Protein AF-A0AAJ1BQ88-F1 (afdb_monomer)

Foldseek 3Di:
DDPDDPPPPCPPLNVLVVVLVVCVVVVVLVVSLVSLVVSLVQCVDPVRPDLLSNLVSLLVCLVSVSDPVVCSLVSLVVSLVSCCVVPNPDPSNVVSVD

Solvent-accessible surface area (backbone atoms only — not comparable to full-atom values): 5630 Å² total; per-residue (Å²): 137,81,90,71,79,79,75,75,80,71,46,72,67,59,50,53,50,51,52,43,53,48,28,57,75,70,65,39,56,70,65,32,53,56,50,44,54,56,49,41,55,40,21,68,34,91,89,52,58,30,71,67,59,32,38,51,42,51,37,52,33,43,75,72,59,69,48,63,80,91,46,34,68,58,48,29,49,52,27,24,57,49,32,40,75,75,43,67,89,38,73,68,30,61,61,36,74,112

Radius of gyration: 14.5 Å; Cα contacts (8 Å, |Δi|>4): 88; chains: 1; bounding box: 55×27×30 Å

Secondary structure (DSSP, 8-state):
-----------HHHHHHHHHHHHHHTT-HHHHHHHHHHHHHHHHSSSS--HHHHHHHHHHHHHTT-S-GGGHHHHHHHHHHHHHHHSTT-HHHHHHT-

pLDDT: mean 85.54, std 17.26, range [37.22, 98.25]

Mean predicted aligned error: 7.46 Å

Structure (mmCIF, N/CA/C/O backbone):
data_AF-A0AAJ1BQ88-F1
#
_entry.id   AF-A0AAJ1BQ88-F1
#
loop_
_atom_site.group_PDB
_atom_site.id
_atom_site.type_symbol
_atom_site.label_atom_id
_atom_site.label_alt_id
_atom_site.label_comp_id
_atom_site.label_asym_id
_atom_site.label_entity_id
_atom_site.label_seq_id
_atom_site.pdbx_PDB_ins_code
_atom_site.Cartn_x
_atom_site.Cartn_y
_atom_site.Cartn_z
_atom_site.occupancy
_atom_site.B_iso_or_equiv
_atom_site.auth_seq_id
_atom_site.auth_comp_id
_atom_site.auth_asym_id
_atom_site.auth_atom_id
_atom_site.pdbx_PDB_model_num
ATOM 1 N N . MET A 1 1 ? 39.643 -1.453 2.983 1.00 37.22 1 MET A N 1
ATOM 2 C CA . MET A 1 1 ? 38.720 -0.932 1.959 1.00 37.22 1 MET A CA 1
ATOM 3 C C . MET A 1 1 ? 37.362 -0.883 2.617 1.00 37.22 1 MET A C 1
ATOM 5 O O . MET A 1 1 ? 36.798 -1.926 2.908 1.00 37.22 1 MET A O 1
ATOM 9 N N . SER A 1 2 ? 36.969 0.306 3.047 1.00 38.50 2 SER A N 1
ATOM 10 C CA . SER A 1 2 ? 35.753 0.559 3.811 1.00 38.50 2 SER A CA 1
ATOM 11 C C . SER A 1 2 ? 34.629 0.826 2.815 1.00 38.50 2 SER A C 1
ATOM 13 O O . SER A 1 2 ? 34.643 1.869 2.164 1.00 38.50 2 SER A O 1
ATOM 15 N N . ASP A 1 3 ? 33.689 -0.110 2.689 1.00 44.91 3 ASP A N 1
ATOM 16 C CA . ASP A 1 3 ? 32.415 0.118 2.003 1.00 44.91 3 ASP A CA 1
ATOM 17 C C . ASP A 1 3 ? 31.612 1.144 2.811 1.00 44.91 3 ASP A C 1
ATOM 19 O O . ASP A 1 3 ? 30.929 0.834 3.789 1.00 44.91 3 ASP A O 1
ATOM 23 N N . GLY A 1 4 ? 31.792 2.412 2.445 1.00 40.19 4 GLY A N 1
ATOM 24 C CA . GLY A 1 4 ? 31.048 3.539 2.980 1.00 40.19 4 GLY A CA 1
ATOM 25 C C . GLY A 1 4 ? 29.650 3.570 2.376 1.00 40.19 4 GLY A C 1
ATOM 26 O O . GLY A 1 4 ? 29.500 3.622 1.158 1.00 40.19 4 GLY A O 1
ATOM 27 N N . LEU A 1 5 ? 28.648 3.535 3.255 1.00 50.78 5 LEU A N 1
ATOM 28 C CA . LEU A 1 5 ? 27.217 3.659 2.997 1.00 50.78 5 LEU A CA 1
ATOM 29 C C . LEU A 1 5 ? 26.897 4.529 1.768 1.00 50.78 5 LEU A C 1
ATOM 31 O O . LEU A 1 5 ? 27.017 5.754 1.815 1.00 50.78 5 LEU A O 1
ATOM 35 N N . SER A 1 6 ? 26.372 3.908 0.709 1.00 43.53 6 SER A N 1
ATOM 36 C CA . SER A 1 6 ? 25.508 4.618 -0.232 1.00 43.53 6 SER A CA 1
ATOM 37 C C . SER A 1 6 ? 24.258 5.013 0.550 1.00 43.53 6 SER A C 1
ATOM 39 O O . SER A 1 6 ? 23.397 4.181 0.838 1.00 43.53 6 SER A O 1
ATOM 41 N N . GLY A 1 7 ? 24.206 6.267 0.996 1.00 45.22 7 GLY A N 1
ATOM 42 C CA . GLY A 1 7 ? 22.992 6.846 1.545 1.00 45.22 7 GLY A CA 1
ATOM 43 C C . GLY A 1 7 ? 21.904 6.713 0.491 1.00 45.22 7 GLY A C 1
ATOM 44 O O . GLY A 1 7 ? 21.943 7.407 -0.518 1.00 45.22 7 GLY A O 1
ATOM 45 N N . THR A 1 8 ? 20.965 5.789 0.693 1.00 56.47 8 THR A N 1
ATOM 46 C CA . THR A 1 8 ? 19.783 5.651 -0.158 1.00 56.47 8 THR A CA 1
ATOM 47 C C . THR A 1 8 ? 19.097 7.005 -0.230 1.00 56.47 8 THR A C 1
ATOM 49 O O . THR A 1 8 ? 18.515 7.442 0.770 1.00 56.47 8 THR A O 1
ATOM 52 N N . GLU A 1 9 ? 19.175 7.672 -1.382 1.00 57.72 9 GLU A N 1
ATOM 53 C CA . GLU A 1 9 ? 18.408 8.884 -1.633 1.00 57.72 9 GLU A CA 1
ATOM 54 C C . GLU A 1 9 ? 16.939 8.564 -1.350 1.00 57.72 9 GLU A C 1
ATOM 56 O O . GLU A 1 9 ? 16.303 7.739 -2.009 1.00 57.72 9 GLU A O 1
ATOM 61 N N . THR A 1 10 ? 16.412 9.137 -0.268 1.00 76.50 10 THR A N 1
ATOM 62 C CA . THR A 1 10 ? 15.018 8.922 0.100 1.00 76.50 10 THR A CA 1
ATOM 63 C C . THR A 1 10 ? 14.197 9.819 -0.810 1.00 76.50 10 THR A C 1
ATOM 65 O O . THR A 1 10 ? 14.107 11.022 -0.571 1.00 76.50 10 THR A O 1
ATOM 68 N N . THR A 1 11 ? 13.600 9.236 -1.850 1.00 90.56 11 THR A N 1
ATOM 69 C CA . THR A 1 11 ? 12.670 9.970 -2.716 1.00 90.56 11 THR A CA 1
ATOM 70 C C . THR A 1 11 ? 11.516 10.549 -1.886 1.00 90.56 11 THR A C 1
ATOM 72 O O . THR A 1 11 ? 11.162 9.969 -0.848 1.00 90.56 11 THR A O 1
ATOM 75 N N . PRO A 1 12 ? 10.889 11.661 -2.315 1.00 95.06 12 PRO A N 1
ATOM 76 C CA . PRO A 1 12 ? 9.729 12.219 -1.621 1.00 95.06 12 PRO A CA 1
ATOM 77 C C . PRO A 1 12 ? 8.642 11.165 -1.371 1.00 95.06 12 PRO A C 1
ATOM 79 O O . PRO A 1 12 ? 8.154 11.046 -0.248 1.00 95.06 12 PRO A O 1
ATOM 82 N N . LEU A 1 13 ? 8.357 10.312 -2.364 1.00 95.31 13 LEU A N 1
ATOM 83 C CA . LEU A 1 13 ? 7.458 9.169 -2.209 1.00 95.31 13 LEU A CA 1
ATOM 84 C C . LEU A 1 13 ? 7.885 8.227 -1.072 1.00 95.31 13 LEU A C 1
ATOM 86 O O . LEU A 1 13 ? 7.064 7.879 -0.229 1.00 95.31 13 LEU A O 1
ATOM 90 N N . LYS A 1 14 ? 9.161 7.818 -1.001 1.00 94.06 14 LYS A N 1
ATOM 91 C CA . LYS A 1 14 ? 9.647 6.913 0.060 1.00 94.06 14 LYS A CA 1
ATOM 92 C C . LYS A 1 14 ? 9.601 7.556 1.443 1.00 94.06 14 LYS A C 1
ATOM 94 O O . LYS A 1 14 ? 9.350 6.849 2.418 1.00 94.06 14 LYS A O 1
ATOM 99 N N . ARG A 1 15 ? 9.830 8.867 1.545 1.00 96.00 15 ARG A N 1
ATOM 100 C CA . ARG A 1 15 ? 9.689 9.607 2.805 1.00 96.00 15 ARG A CA 1
ATOM 101 C C . ARG A 1 15 ? 8.240 9.578 3.280 1.00 96.00 15 ARG A C 1
ATOM 103 O O . ARG A 1 15 ? 7.982 9.178 4.410 1.00 96.00 15 ARG A O 1
ATOM 110 N N . ASP A 1 16 ? 7.311 9.927 2.403 1.00 97.38 16 ASP A N 1
ATOM 111 C CA . ASP A 1 16 ? 5.895 10.013 2.755 1.00 97.38 16 ASP A CA 1
ATOM 112 C C . ASP A 1 16 ? 5.283 8.610 2.977 1.00 97.38 16 ASP A C 1
ATOM 114 O O . ASP A 1 16 ? 4.404 8.438 3.818 1.00 97.38 16 ASP A O 1
ATOM 118 N N . MET A 1 17 ? 5.826 7.566 2.334 1.00 96.19 17 MET A N 1
ATOM 119 C CA . MET A 1 17 ? 5.528 6.162 2.660 1.00 96.19 17 MET A CA 1
ATOM 120 C C . MET A 1 17 ? 5.913 5.785 4.096 1.00 96.19 17 MET A C 1
ATOM 122 O O . MET A 1 17 ? 5.212 4.990 4.717 1.00 96.19 17 MET A O 1
ATOM 126 N N . ARG A 1 18 ? 7.012 6.324 4.648 1.00 96.31 18 ARG A N 1
ATOM 127 C CA . ARG A 1 18 ? 7.356 6.108 6.068 1.00 96.31 18 ARG A CA 1
ATOM 128 C C . ARG A 1 18 ? 6.365 6.820 6.983 1.00 96.31 18 ARG A C 1
ATOM 130 O O . ARG A 1 18 ? 5.994 6.260 8.006 1.00 96.31 18 ARG A O 1
ATOM 137 N N . THR A 1 19 ? 5.896 8.008 6.598 1.00 97.31 19 THR A N 1
ATOM 138 C CA . THR A 1 19 ? 4.825 8.708 7.322 1.00 97.31 19 THR A CA 1
ATOM 139 C C . THR A 1 19 ? 3.542 7.883 7.344 1.00 97.31 19 THR A C 1
ATOM 141 O O . THR A 1 19 ? 2.972 7.705 8.415 1.00 97.31 19 THR A O 1
ATOM 144 N N . LEU A 1 20 ? 3.133 7.307 6.206 1.00 97.19 20 LEU A N 1
ATOM 145 C CA . LEU A 1 20 ? 1.988 6.394 6.150 1.00 97.19 20 LEU A CA 1
ATOM 146 C C . LEU A 1 20 ? 2.167 5.213 7.115 1.00 97.19 20 LEU A C 1
ATOM 148 O O . LEU A 1 20 ? 1.275 4.918 7.899 1.00 97.19 20 LEU A O 1
ATOM 152 N N . GLN A 1 21 ? 3.338 4.574 7.111 1.00 95.12 21 GLN A N 1
ATOM 153 C CA . GLN A 1 21 ? 3.630 3.448 8.006 1.00 95.12 21 GLN A CA 1
ATOM 154 C C . GLN A 1 21 ? 3.561 3.838 9.481 1.00 95.12 21 GLN A C 1
ATOM 156 O O . GLN A 1 21 ? 3.021 3.081 10.281 1.00 95.12 21 GLN A O 1
ATOM 161 N N . GLN A 1 22 ? 4.069 5.019 9.835 1.00 97.44 22 GLN A N 1
ATOM 162 C CA . GLN A 1 22 ? 3.980 5.523 11.200 1.00 97.44 22 GLN A CA 1
ATOM 163 C C . GLN A 1 22 ? 2.522 5.770 11.610 1.00 97.44 22 GLN A C 1
ATOM 165 O O . GLN A 1 22 ? 2.118 5.328 12.678 1.00 97.44 22 GLN A O 1
ATOM 170 N N . MET A 1 23 ? 1.703 6.365 10.734 1.00 97.31 23 MET A N 1
ATOM 171 C CA . MET A 1 23 ? 0.267 6.548 10.990 1.00 97.31 23 MET A CA 1
ATOM 172 C C . MET A 1 23 ? -0.448 5.216 11.249 1.00 97.31 23 MET A C 1
ATOM 174 O O . MET A 1 23 ? -1.287 5.139 12.144 1.00 97.31 23 MET A O 1
ATOM 178 N N . LEU A 1 24 ? -0.105 4.160 10.500 1.00 94.44 24 LEU A N 1
ATOM 179 C CA . LEU A 1 24 ? -0.655 2.818 10.718 1.00 94.44 24 LEU A CA 1
ATOM 180 C C . LEU A 1 24 ? -0.266 2.255 12.090 1.00 94.44 24 LEU A C 1
ATOM 182 O O . LEU A 1 24 ? -1.118 1.701 12.781 1.00 94.44 24 LEU A O 1
ATOM 186 N N . LEU A 1 25 ? 0.999 2.414 12.494 1.00 95.00 25 LEU A N 1
ATOM 187 C CA . LEU A 1 25 ? 1.481 1.987 13.814 1.00 95.00 25 LEU A CA 1
ATOM 188 C C . LEU A 1 25 ? 0.799 2.756 14.952 1.00 95.00 25 LEU A C 1
ATOM 190 O O . LEU A 1 25 ? 0.486 2.170 15.985 1.00 95.00 25 LEU A O 1
ATOM 194 N N . ASP A 1 26 ? 0.511 4.036 14.731 1.00 96.62 26 ASP A N 1
ATOM 195 C CA . ASP A 1 26 ? -0.150 4.914 15.698 1.00 96.62 26 ASP A CA 1
ATOM 196 C C . ASP A 1 26 ? -1.689 4.759 15.693 1.00 96.62 26 ASP A C 1
ATOM 198 O O . ASP A 1 26 ? -2.393 5.479 16.402 1.00 96.62 26 ASP A O 1
ATOM 202 N N . GLY A 1 27 ? -2.240 3.844 14.883 1.00 94.19 27 GLY A N 1
ATOM 203 C CA . GLY A 1 27 ? -3.684 3.598 14.767 1.00 94.19 27 GLY A CA 1
ATOM 204 C C . GLY A 1 27 ? -4.468 4.715 14.064 1.00 94.19 27 GLY A C 1
ATOM 205 O O . GLY A 1 27 ? -5.703 4.729 14.090 1.00 94.19 27 GLY A O 1
ATOM 206 N N . GLN A 1 28 ? -3.780 5.651 13.409 1.00 96.31 28 GLN A N 1
ATOM 207 C CA . GLN A 1 28 ? -4.355 6.819 12.740 1.00 96.31 28 GLN A CA 1
ATOM 208 C C . GLN A 1 28 ? -4.952 6.448 11.371 1.00 96.31 28 GLN A C 1
ATOM 210 O O . GLN A 1 28 ? -4.478 6.866 10.316 1.00 96.31 28 GLN A O 1
ATOM 215 N N . THR A 1 29 ? -6.022 5.652 11.387 1.00 92.75 29 THR A N 1
ATOM 216 C CA . THR A 1 29 ? -6.576 5.017 10.177 1.00 92.75 29 THR A CA 1
ATOM 217 C C . THR A 1 29 ? -7.161 6.029 9.184 1.00 92.75 29 THR A C 1
ATOM 219 O O . THR A 1 29 ? -6.814 5.990 8.008 1.00 92.75 29 THR A O 1
ATOM 222 N N . SER A 1 30 ? -7.994 6.981 9.622 1.00 95.06 30 SER A N 1
ATOM 223 C CA . SER A 1 30 ? -8.597 7.977 8.715 1.00 95.06 30 SER A CA 1
ATOM 224 C C . SER A 1 30 ? -7.565 8.807 7.927 1.00 95.06 30 SER A C 1
ATOM 226 O O . SER A 1 30 ? -7.639 8.809 6.697 1.00 95.06 30 SER A O 1
ATOM 228 N N . PRO A 1 31 ? -6.562 9.456 8.558 1.00 96.50 31 PRO A N 1
ATOM 229 C CA . PRO A 1 31 ? -5.545 10.192 7.803 1.00 96.50 31 PRO A CA 1
ATOM 230 C C . PRO A 1 31 ? -4.633 9.271 6.974 1.00 96.50 31 PRO A C 1
ATOM 232 O O . PRO A 1 31 ? -4.177 9.673 5.903 1.00 96.50 31 PRO A O 1
ATOM 235 N N . ALA A 1 32 ? -4.405 8.020 7.396 1.00 97.38 32 ALA A N 1
ATOM 236 C CA . ALA A 1 32 ? -3.675 7.039 6.590 1.00 97.38 32 ALA A CA 1
ATOM 237 C C . ALA A 1 32 ? -4.423 6.685 5.288 1.00 97.38 32 ALA A C 1
ATOM 239 O O . ALA A 1 32 ? -3.810 6.565 4.221 1.00 97.38 32 ALA A O 1
ATOM 240 N N . ILE A 1 33 ? -5.755 6.574 5.334 1.00 97.06 33 ILE A N 1
ATOM 241 C CA . ILE A 1 33 ? -6.593 6.347 4.147 1.00 97.06 33 ILE A CA 1
ATOM 242 C C . ILE A 1 33 ? -6.478 7.513 3.157 1.00 97.06 33 ILE A C 1
ATOM 244 O O . ILE A 1 33 ? -6.322 7.276 1.955 1.00 97.06 33 ILE A O 1
ATOM 248 N N . GLU A 1 34 ? -6.501 8.753 3.644 1.00 97.12 34 GLU A N 1
ATOM 249 C CA . GLU A 1 34 ? -6.344 9.946 2.805 1.00 97.12 34 GLU A CA 1
ATOM 250 C C . GLU A 1 34 ? -4.947 10.013 2.172 1.00 97.12 34 GLU A C 1
ATOM 252 O O . GLU A 1 34 ? -4.814 10.101 0.945 1.00 97.12 34 GLU A O 1
ATOM 257 N N . LEU A 1 35 ? -3.894 9.891 2.988 1.00 98.12 35 LEU A N 1
ATOM 258 C CA . LEU A 1 35 ? -2.508 9.946 2.524 1.00 98.12 35 LEU A CA 1
ATOM 259 C C . LEU A 1 35 ? -2.209 8.838 1.506 1.00 98.12 35 LEU A C 1
ATOM 261 O O . LEU A 1 35 ? -1.627 9.102 0.451 1.00 98.12 35 LEU A O 1
ATOM 265 N N . SER A 1 36 ? -2.651 7.608 1.777 1.00 97.94 36 SER A N 1
ATOM 266 C CA . SER A 1 36 ? -2.437 6.470 0.875 1.00 97.94 36 SER A CA 1
ATOM 267 C 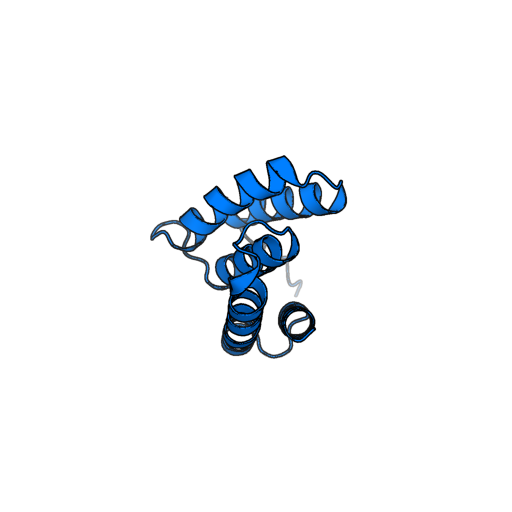C . SER A 1 36 ? -3.070 6.678 -0.507 1.00 97.94 36 SER A C 1
ATOM 269 O O . SER A 1 36 ? -2.525 6.197 -1.499 1.00 97.94 36 SER A O 1
ATOM 271 N N . GLY A 1 37 ? -4.177 7.423 -0.613 1.00 97.94 37 GLY A N 1
ATOM 272 C CA . GLY A 1 37 ? -4.790 7.765 -1.901 1.00 97.94 37 GLY A CA 1
ATOM 273 C C . GLY A 1 37 ? -3.888 8.658 -2.757 1.00 97.94 37 GLY A C 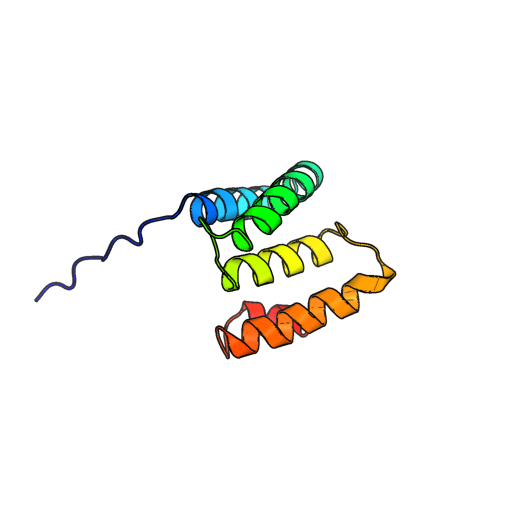1
ATOM 274 O O . GLY A 1 37 ? -3.659 8.375 -3.935 1.00 97.94 37 GLY A O 1
ATOM 275 N N . SER A 1 38 ? -3.305 9.693 -2.145 1.00 97.75 38 SER A N 1
ATOM 276 C CA . SER A 1 38 ? -2.330 10.576 -2.801 1.00 97.75 38 SER A CA 1
ATOM 277 C C . SER A 1 38 ? -1.062 9.820 -3.212 1.00 97.75 38 SER A C 1
ATOM 279 O O . SER A 1 38 ? -0.604 9.927 -4.354 1.00 97.75 38 SER A O 1
ATOM 281 N N . LEU A 1 39 ? -0.528 8.983 -2.317 1.00 98.19 39 LEU A N 1
ATOM 282 C CA . LEU A 1 39 ? 0.661 8.177 -2.600 1.00 98.19 39 LEU A CA 1
ATOM 283 C C . LEU A 1 39 ? 0.416 7.169 -3.726 1.00 98.19 39 LEU A C 1
ATOM 285 O O . LEU A 1 39 ? 1.301 6.967 -4.558 1.00 98.19 39 LEU A O 1
ATOM 289 N N . LEU A 1 40 ? -0.782 6.581 -3.810 1.00 98.25 40 LEU A N 1
ATOM 290 C CA . LEU A 1 40 ? -1.135 5.673 -4.899 1.00 98.25 40 LEU A CA 1
ATOM 291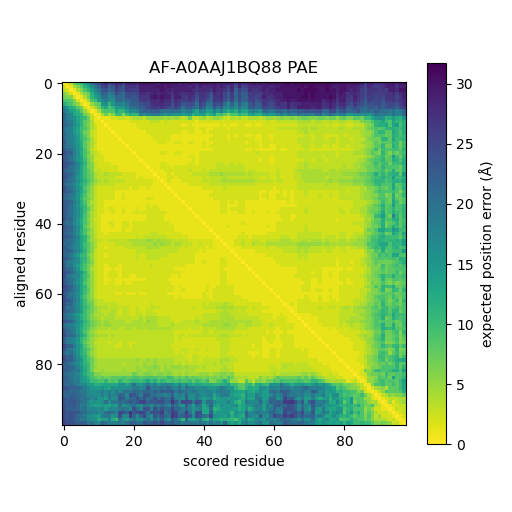 C C . LEU A 1 40 ? -1.074 6.388 -6.253 1.00 98.25 40 LEU A C 1
ATOM 293 O O . LEU A 1 40 ? -0.459 5.878 -7.190 1.00 98.25 40 LEU A O 1
ATOM 297 N N . MET A 1 41 ? -1.653 7.587 -6.346 1.00 97.94 41 MET A N 1
ATOM 298 C CA . MET A 1 41 ? -1.602 8.398 -7.565 1.00 97.94 41 MET A CA 1
ATOM 299 C C . MET A 1 41 ? -0.164 8.760 -7.950 1.00 97.94 41 MET A C 1
ATOM 301 O O . MET A 1 41 ? 0.214 8.620 -9.114 1.00 97.94 41 MET A O 1
ATOM 305 N N . ARG A 1 42 ? 0.661 9.156 -6.975 1.00 97.81 42 ARG A N 1
ATOM 306 C CA . ARG A 1 42 ? 2.076 9.498 -7.191 1.00 97.81 42 ARG A CA 1
ATOM 307 C C . ARG A 1 42 ? 2.905 8.296 -7.635 1.00 97.81 42 ARG A C 1
ATOM 309 O O . ARG A 1 42 ? 3.620 8.398 -8.621 1.00 97.81 42 ARG A O 1
ATOM 316 N N . SER A 1 43 ? 2.720 7.131 -7.011 1.00 97.31 43 SER A N 1
ATOM 317 C CA . SER A 1 43 ? 3.432 5.894 -7.377 1.00 97.31 43 SER A CA 1
ATOM 318 C C . SER A 1 43 ? 3.173 5.424 -8.818 1.00 97.31 43 SER A C 1
ATOM 320 O O . SER A 1 43 ? 3.957 4.650 -9.367 1.00 97.31 43 SER A O 1
ATOM 322 N N . ARG A 1 44 ? 2.091 5.906 -9.447 1.00 96.56 44 ARG A N 1
ATOM 323 C CA . ARG A 1 44 ? 1.704 5.621 -10.840 1.00 96.56 44 ARG A CA 1
ATOM 324 C C . ARG A 1 44 ? 2.087 6.732 -11.821 1.00 96.56 44 ARG A C 1
ATOM 326 O O . ARG A 1 44 ? 2.060 6.500 -13.039 1.00 96.56 44 ARG A O 1
ATOM 333 N N . SER A 1 45 ? 2.419 7.919 -11.308 1.00 97.06 45 SER A N 1
ATOM 334 C CA . SER A 1 45 ? 2.775 9.093 -12.107 1.00 97.06 45 SER A CA 1
ATOM 335 C C . SER A 1 45 ? 4.076 8.855 -12.877 1.00 97.06 45 SER A C 1
ATOM 337 O O . SER A 1 45 ? 4.753 7.849 -12.680 1.00 97.06 45 SER A O 1
ATOM 339 N N . LYS A 1 46 ? 4.419 9.744 -13.812 1.00 93.75 46 LYS A N 1
ATOM 340 C CA . LYS A 1 46 ? 5.695 9.646 -14.540 1.00 93.75 46 LYS A CA 1
ATOM 341 C C . LYS A 1 46 ? 6.882 10.083 -13.679 1.00 93.75 46 LYS A C 1
ATOM 343 O O . LYS A 1 46 ? 7.979 9.580 -13.891 1.00 93.75 46 LYS A O 1
ATOM 348 N N . ASP A 1 47 ? 6.638 10.971 -12.720 1.00 93.06 47 ASP A N 1
ATOM 349 C CA . ASP A 1 47 ? 7.677 11.645 -11.938 1.00 93.06 47 ASP A CA 1
ATOM 350 C C . ASP A 1 47 ? 8.108 10.828 -10.716 1.00 93.06 47 ASP A C 1
ATOM 352 O O . ASP A 1 47 ? 9.265 10.867 -10.312 1.00 93.06 47 ASP A O 1
ATOM 356 N N . GLU A 1 48 ? 7.185 10.054 -10.140 1.00 95.75 48 GLU A N 1
ATOM 357 C CA . GLU A 1 48 ? 7.418 9.27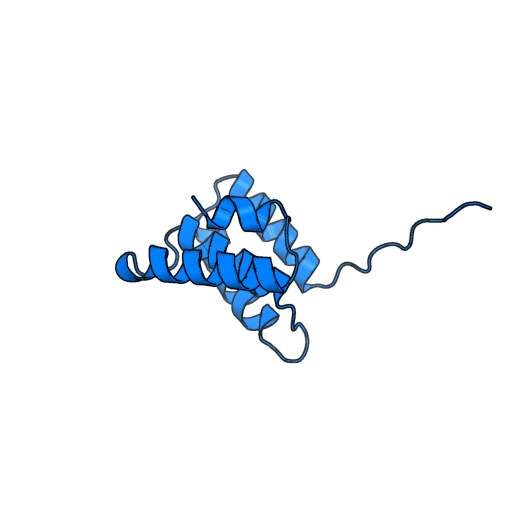2 -8.920 1.00 95.75 48 GLU A CA 1
ATOM 358 C C . GLU A 1 48 ? 7.048 7.795 -9.099 1.00 95.75 48 GLU A C 1
ATOM 360 O O . GLU A 1 48 ? 6.715 7.109 -8.131 1.00 95.75 48 GLU A O 1
ATOM 365 N N . ARG A 1 49 ? 7.097 7.289 -10.341 1.00 94.19 49 ARG A N 1
ATOM 366 C CA . ARG A 1 49 ? 6.744 5.900 -10.649 1.00 94.19 49 ARG A CA 1
ATOM 367 C C . ARG A 1 49 ? 7.537 4.928 -9.779 1.00 94.19 49 ARG A C 1
ATOM 369 O O . ARG A 1 49 ? 8.748 4.807 -9.939 1.00 94.19 49 ARG A O 1
ATOM 376 N N . ASP A 1 50 ? 6.844 4.163 -8.943 1.00 94.31 50 ASP A N 1
ATOM 377 C CA . ASP A 1 50 ? 7.462 3.111 -8.140 1.00 94.31 50 ASP A CA 1
ATOM 378 C C . ASP A 1 50 ? 6.510 1.918 -7.958 1.00 94.31 50 ASP A C 1
ATOM 380 O O . ASP A 1 50 ? 5.680 1.916 -7.042 1.00 94.31 50 ASP A O 1
ATOM 384 N N . PRO A 1 51 ? 6.634 0.876 -8.802 1.00 91.50 51 PRO A N 1
ATOM 385 C CA . PRO A 1 51 ? 5.758 -0.295 -8.767 1.00 91.50 51 PRO A CA 1
ATOM 386 C C . PRO A 1 51 ? 5.749 -1.036 -7.425 1.00 91.50 51 PRO A C 1
ATOM 388 O O . PRO A 1 51 ? 4.744 -1.653 -7.072 1.00 91.50 51 PRO A O 1
ATOM 391 N N . PHE A 1 52 ? 6.854 -0.990 -6.671 1.00 91.38 52 PHE A N 1
ATOM 392 C CA . PHE A 1 52 ? 6.919 -1.625 -5.357 1.00 91.38 52 PHE A CA 1
ATOM 393 C C . PHE A 1 52 ? 6.100 -0.848 -4.322 1.00 91.38 52 PHE A C 1
ATOM 395 O O . PHE A 1 52 ? 5.322 -1.449 -3.579 1.00 91.38 52 PHE A O 1
ATOM 402 N N . SER A 1 53 ? 6.234 0.485 -4.284 1.00 94.25 53 SER A N 1
ATOM 403 C CA . SER A 1 53 ? 5.37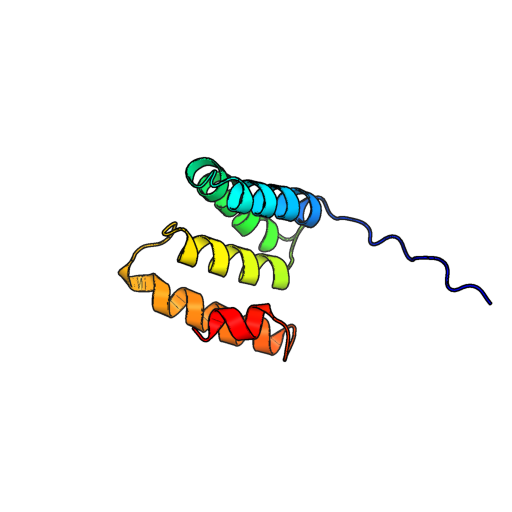4 1.307 -3.423 1.00 94.25 53 SER A CA 1
ATOM 404 C C . SER A 1 53 ? 3.913 1.208 -3.846 1.00 94.25 53 SER A C 1
ATOM 406 O O . SER A 1 53 ? 3.070 1.090 -2.969 1.00 94.25 53 SER A O 1
ATOM 408 N N . GLU A 1 54 ? 3.604 1.160 -5.146 1.00 96.12 54 GLU A N 1
ATOM 409 C CA . GLU A 1 54 ? 2.230 0.944 -5.623 1.00 96.12 54 GLU A CA 1
ATOM 410 C C . GLU A 1 54 ? 1.618 -0.327 -5.018 1.00 96.12 54 GLU A C 1
ATOM 412 O O . GLU A 1 54 ? 0.533 -0.277 -4.437 1.00 96.12 54 GLU A O 1
ATOM 417 N N . ALA A 1 55 ? 2.315 -1.463 -5.131 1.00 94.88 55 ALA A N 1
ATOM 418 C CA . ALA A 1 55 ? 1.818 -2.731 -4.606 1.00 94.88 55 ALA A CA 1
ATOM 419 C C . ALA A 1 55 ? 1.631 -2.692 -3.088 1.00 94.88 55 ALA A C 1
ATOM 421 O O . ALA A 1 55 ? 0.598 -3.125 -2.579 1.00 94.88 55 ALA A O 1
ATOM 422 N N . ARG A 1 56 ? 2.584 -2.097 -2.367 1.00 94.06 56 ARG A N 1
ATOM 423 C CA . ARG A 1 56 ? 2.474 -1.920 -0.919 1.00 94.06 56 ARG A CA 1
ATOM 424 C C . ARG A 1 56 ? 1.281 -1.043 -0.525 1.00 94.06 56 ARG A C 1
ATOM 426 O O . ARG A 1 56 ? 0.526 -1.430 0.359 1.00 94.06 56 ARG A O 1
ATOM 433 N N . ILE A 1 57 ? 1.084 0.094 -1.192 1.00 97.06 57 ILE A N 1
ATOM 434 C CA . ILE A 1 57 ? -0.014 1.028 -0.902 1.00 97.06 57 ILE A CA 1
ATOM 435 C C . ILE A 1 57 ? -1.367 0.361 -1.151 1.00 97.06 57 ILE A C 1
ATOM 437 O O . ILE A 1 57 ? -2.278 0.502 -0.340 1.00 97.06 57 ILE A O 1
ATOM 441 N N . ARG A 1 58 ? -1.519 -0.377 -2.258 1.00 96.94 58 ARG A N 1
ATOM 442 C CA . ARG A 1 58 ? -2.765 -1.104 -2.555 1.00 96.94 58 ARG A CA 1
ATOM 443 C C . ARG A 1 58 ? -3.074 -2.157 -1.496 1.00 96.94 58 ARG A C 1
ATOM 445 O O . ARG A 1 58 ? -4.213 -2.233 -1.045 1.00 96.94 58 ARG A O 1
ATOM 452 N N . MET A 1 59 ? -2.057 -2.894 -1.048 1.00 94.69 59 MET A N 1
ATOM 453 C CA . MET A 1 59 ? -2.197 -3.867 0.033 1.00 94.69 59 MET A CA 1
ATOM 454 C C . MET A 1 59 ? -2.625 -3.193 1.344 1.00 94.69 59 MET A C 1
ATOM 456 O O . MET A 1 59 ? -3.624 -3.590 1.934 1.00 94.69 59 MET A O 1
ATOM 460 N N . GLU A 1 60 ? -1.932 -2.133 1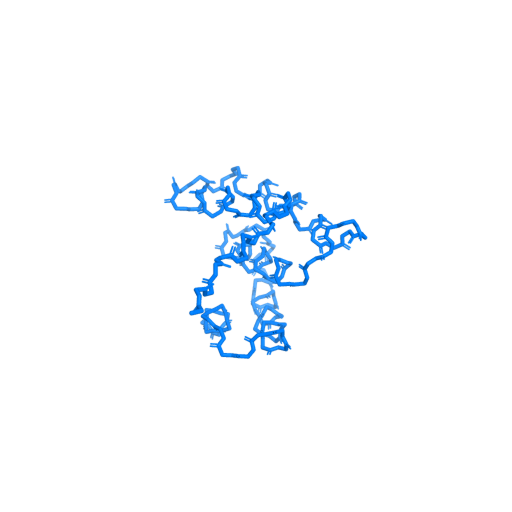.770 1.00 95.12 60 GLU A N 1
ATOM 461 C CA . GLU A 1 60 ? -2.267 -1.380 2.989 1.00 95.12 60 GLU A CA 1
ATOM 462 C C . GLU A 1 60 ? -3.694 -0.810 2.923 1.00 95.12 60 GLU A C 1
ATOM 464 O O . GLU A 1 60 ? -4.450 -0.907 3.886 1.00 95.12 60 GLU A O 1
ATOM 469 N N . ARG A 1 61 ? -4.111 -0.288 1.764 1.00 97.00 61 ARG A N 1
ATOM 470 C CA . ARG A 1 61 ? -5.480 0.199 1.537 1.00 97.00 61 ARG A CA 1
ATOM 471 C C . ARG A 1 61 ? -6.533 -0.900 1.636 1.00 97.00 61 ARG A C 1
ATOM 473 O O . ARG A 1 61 ? -7.582 -0.657 2.226 1.00 97.00 61 ARG A O 1
ATOM 480 N N . ALA A 1 62 ? -6.270 -2.085 1.088 1.00 95.88 62 ALA A N 1
ATOM 481 C CA . ALA A 1 62 ? -7.176 -3.222 1.215 1.00 95.88 62 ALA A CA 1
ATOM 482 C C . ALA A 1 62 ? -7.330 -3.652 2.683 1.00 95.88 62 ALA A C 1
ATOM 484 O O . ALA A 1 62 ? -8.450 -3.839 3.152 1.00 95.88 62 ALA A O 1
ATOM 485 N N . LEU A 1 63 ? -6.220 -3.712 3.427 1.00 93.00 63 LEU A N 1
ATOM 486 C CA . LEU A 1 63 ? -6.205 -4.081 4.847 1.00 93.00 63 LEU A CA 1
ATOM 487 C C . LEU A 1 63 ? -6.880 -3.037 5.752 1.00 93.00 63 LEU A C 1
ATOM 489 O O . LEU A 1 63 ? -7.518 -3.402 6.733 1.00 93.00 63 LEU A O 1
ATOM 493 N N . MET A 1 64 ? -6.780 -1.748 5.416 1.00 94.50 64 MET A N 1
ATOM 494 C CA . MET A 1 64 ? -7.465 -0.664 6.135 1.00 94.50 64 MET A CA 1
ATOM 495 C C . MET A 1 64 ? -8.973 -0.573 5.845 1.00 94.50 64 MET A C 1
ATOM 497 O O . MET A 1 64 ? -9.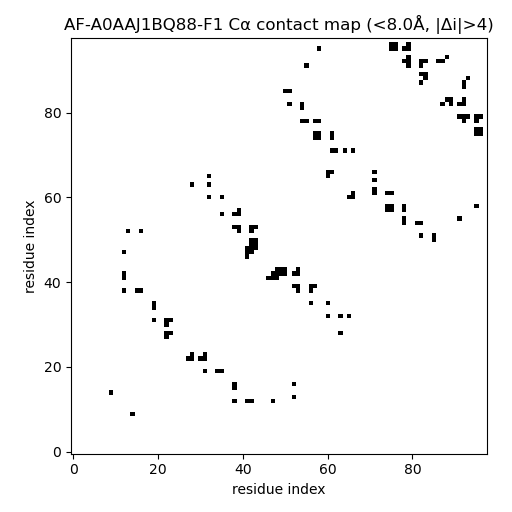657 0.229 6.477 1.00 94.50 64 MET A O 1
ATOM 501 N N . GLY A 1 65 ? -9.501 -1.317 4.865 1.00 93.50 65 GLY A N 1
ATOM 502 C CA . GLY A 1 65 ? -10.883 -1.143 4.399 1.00 93.50 65 GLY A CA 1
ATOM 503 C C . GLY A 1 65 ? -11.095 0.122 3.553 1.00 93.50 65 GLY A C 1
ATOM 504 O O . GLY A 1 65 ? -12.205 0.633 3.463 1.00 93.50 65 GLY A O 1
ATOM 505 N N . ALA A 1 66 ? -10.039 0.636 2.914 1.00 95.50 66 ALA A N 1
ATOM 506 C CA . ALA A 1 66 ? -10.073 1.815 2.038 1.00 95.50 66 ALA A CA 1
ATOM 507 C C . ALA A 1 66 ? -10.506 1.501 0.591 1.00 95.50 66 ALA A C 1
ATOM 509 O O . ALA A 1 66 ? -10.257 2.286 -0.334 1.00 95.50 66 ALA A O 1
ATOM 510 N N . VAL A 1 67 ? -11.070 0.316 0.384 1.00 95.81 67 VAL A N 1
ATOM 511 C CA . VAL A 1 67 ? -11.566 -0.218 -0.886 1.00 95.81 67 VAL A CA 1
ATOM 512 C C . VAL 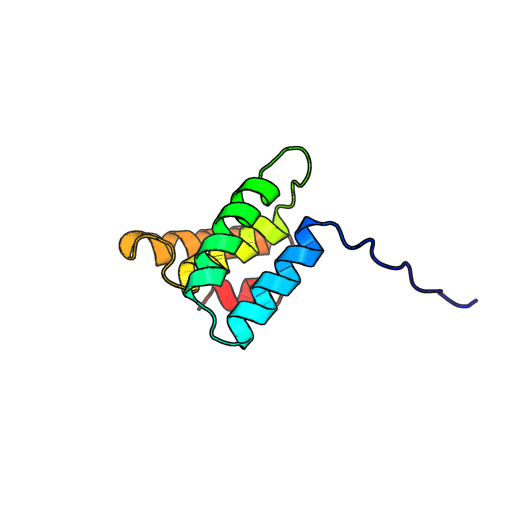A 1 67 ? -12.905 -0.900 -0.625 1.00 95.81 67 VAL A C 1
ATOM 514 O O . VAL A 1 67 ? -13.199 -1.270 0.511 1.00 95.81 67 VAL A O 1
ATOM 517 N N . GLU A 1 68 ? -13.704 -1.095 -1.672 1.00 96.12 68 GLU A N 1
ATOM 518 C CA . GLU A 1 68 ? -14.978 -1.805 -1.545 1.00 96.12 68 GLU A CA 1
ATOM 519 C C . GLU A 1 68 ? -14.765 -3.223 -0.978 1.00 96.12 68 GLU A C 1
ATOM 521 O O . GLU A 1 68 ? -13.901 -3.955 -1.478 1.00 96.12 68 GLU A O 1
ATOM 526 N N . PRO A 1 69 ? -15.552 -3.668 0.021 1.00 94.44 69 PRO A N 1
ATOM 527 C CA . PRO A 1 69 ? -15.374 -4.986 0.636 1.00 94.44 69 PRO A CA 1
ATOM 528 C C . PRO A 1 69 ? -15.380 -6.147 -0.369 1.00 94.44 69 PRO A C 1
ATOM 530 O O . PRO A 1 69 ? -14.661 -7.129 -0.197 1.00 94.44 69 PRO A O 1
ATOM 533 N N . SER A 1 70 ? -16.151 -6.020 -1.454 1.00 96.50 70 SER A N 1
ATOM 534 C CA . SER A 1 70 ? -16.259 -7.029 -2.513 1.00 96.50 70 SER A CA 1
ATOM 535 C C . SER A 1 70 ? -14.978 -7.223 -3.331 1.00 96.50 70 SER A C 1
ATOM 537 O O . SER A 1 70 ? -14.817 -8.277 -3.945 1.00 96.50 70 SER A O 1
ATOM 539 N N . ILE A 1 71 ? -14.063 -6.244 -3.343 1.00 95.06 71 ILE A N 1
ATOM 540 C CA . ILE A 1 71 ? -12.827 -6.299 -4.140 1.00 95.06 71 ILE A CA 1
ATOM 541 C C . ILE A 1 71 ? -11.570 -6.541 -3.303 1.00 95.06 71 ILE A C 1
ATOM 543 O O . ILE A 1 71 ? -10.502 -6.730 -3.881 1.00 95.06 71 ILE A O 1
ATOM 547 N N . VAL A 1 72 ? -11.674 -6.591 -1.969 1.00 95.12 72 VAL A N 1
ATOM 548 C CA . VAL A 1 72 ? -10.521 -6.792 -1.067 1.00 95.12 72 VAL A CA 1
ATOM 549 C C . VAL A 1 72 ? -9.707 -8.023 -1.472 1.00 95.12 72 VAL A C 1
ATOM 551 O O . VAL A 1 72 ? -8.500 -7.923 -1.674 1.00 95.12 72 VAL A O 1
ATOM 554 N N . GLY A 1 73 ? -10.360 -9.171 -1.681 1.00 92.69 73 GLY A N 1
ATOM 555 C CA . GLY A 1 73 ? -9.667 -10.401 -2.081 1.00 92.69 73 GLY A CA 1
ATOM 556 C C . GLY A 1 73 ? -8.963 -10.298 -3.441 1.00 92.69 73 GLY A C 1
ATOM 557 O O . GLY A 1 73 ? -7.884 -10.861 -3.625 1.00 92.69 73 GLY A O 1
ATOM 558 N N . ALA A 1 74 ? -9.536 -9.550 -4.390 1.00 94.69 74 ALA A N 1
ATOM 559 C CA . ALA A 1 74 ? -8.923 -9.316 -5.696 1.00 94.69 74 ALA A CA 1
ATOM 560 C C . ALA A 1 74 ? -7.707 -8.379 -5.596 1.00 94.69 74 ALA A C 1
ATOM 562 O O . ALA A 1 74 ? -6.683 -8.637 -6.230 1.00 94.69 74 ALA A O 1
ATOM 563 N N . GLU A 1 75 ? -7.790 -7.332 -4.771 1.00 94.94 75 GLU A N 1
ATOM 564 C CA . GLU A 1 75 ? -6.672 -6.424 -4.493 1.00 94.94 75 GLU A CA 1
ATOM 565 C C . GLU A 1 75 ? -5.499 -7.158 -3.835 1.00 94.94 75 GLU A C 1
ATOM 567 O O . GLU A 1 75 ? -4.362 -7.027 -4.291 1.00 94.94 75 GLU A O 1
ATOM 572 N N . LEU A 1 76 ? -5.765 -7.979 -2.813 1.00 93.38 76 LEU A N 1
ATOM 573 C CA . LEU A 1 76 ? -4.726 -8.754 -2.129 1.00 93.38 76 LEU A CA 1
ATOM 574 C C . LEU A 1 76 ? -4.057 -9.757 -3.075 1.00 93.38 76 LEU A C 1
ATOM 576 O O . LEU A 1 76 ? -2.828 -9.787 -3.157 1.00 93.38 76 LEU A O 1
ATOM 580 N N . ARG A 1 77 ? -4.837 -10.493 -3.881 1.00 92.50 77 ARG A N 1
ATOM 581 C CA . ARG A 1 77 ? -4.283 -11.402 -4.898 1.00 92.50 77 ARG A CA 1
ATOM 582 C C . ARG A 1 77 ? -3.425 -10.664 -5.927 1.00 92.50 77 ARG A C 1
ATOM 584 O O . ARG A 1 77 ? -2.328 -11.120 -6.234 1.00 92.50 77 ARG A O 1
ATOM 591 N N . TRP A 1 78 ? -3.863 -9.501 -6.408 1.00 93.62 78 TRP A N 1
ATOM 592 C CA . TRP A 1 78 ? -3.035 -8.692 -7.304 1.00 93.62 78 TRP A CA 1
ATOM 593 C C . TRP A 1 78 ? -1.709 -8.287 -6.643 1.00 93.62 78 TRP A C 1
ATOM 595 O O . TRP A 1 78 ? -0.660 -8.318 -7.289 1.00 93.62 78 TRP A O 1
ATOM 605 N N . CYS A 1 79 ? -1.735 -7.934 -5.353 1.00 92.06 79 CYS A N 1
ATOM 606 C CA . CYS A 1 79 ? -0.531 -7.584 -4.604 1.00 92.06 79 CYS A CA 1
ATOM 607 C C . CYS A 1 79 ? 0.427 -8.777 -4.475 1.00 92.06 79 CYS A C 1
ATOM 609 O O . CYS A 1 79 ? 1.622 -8.579 -4.690 1.00 92.06 79 CYS A O 1
ATOM 611 N N . VAL A 1 80 ? -0.071 -9.997 -4.214 1.00 86.31 80 VAL A N 1
ATOM 612 C CA . VAL A 1 80 ? 0.737 -11.238 -4.230 1.00 86.31 80 VAL A CA 1
ATOM 613 C C . VAL A 1 80 ? 1.493 -11.358 -5.541 1.00 86.31 80 VAL A C 1
ATOM 615 O O . VAL A 1 80 ? 2.722 -11.436 -5.542 1.00 86.31 80 VAL A O 1
ATOM 618 N N . ASP A 1 81 ? 0.761 -11.360 -6.654 1.00 86.62 81 ASP A N 1
ATOM 619 C CA . ASP A 1 81 ? 1.324 -11.608 -7.980 1.00 86.62 81 ASP A CA 1
ATOM 620 C C . ASP A 1 81 ? 2.348 -10.528 -8.341 1.00 86.62 81 ASP A C 1
ATOM 622 O O . ASP A 1 81 ? 3.428 -10.810 -8.871 1.00 86.62 81 ASP A O 1
ATOM 626 N N . ARG A 1 82 ? 2.047 -9.270 -7.997 1.00 86.88 82 ARG A N 1
ATOM 627 C CA . ARG A 1 82 ? 2.924 -8.143 -8.298 1.00 86.88 82 ARG A CA 1
ATOM 628 C C . ARG A 1 82 ? 4.189 -8.143 -7.450 1.00 86.88 82 ARG A C 1
ATOM 630 O O . ARG A 1 82 ? 5.271 -7.925 -7.991 1.00 86.88 82 ARG A O 1
ATOM 637 N N . LEU A 1 83 ? 4.076 -8.392 -6.148 1.00 84.12 83 LEU A N 1
ATOM 638 C CA . LEU A 1 83 ? 5.226 -8.466 -5.245 1.00 84.12 83 LEU A CA 1
ATOM 639 C C . LEU A 1 83 ? 6.100 -9.679 -5.560 1.00 84.12 83 LEU A C 1
ATOM 641 O O . LEU A 1 83 ? 7.320 -9.562 -5.496 1.00 84.12 83 LEU A O 1
ATOM 645 N N . ASN A 1 84 ? 5.503 -10.789 -5.995 1.00 78.69 84 ASN A N 1
ATOM 646 C CA . ASN A 1 84 ? 6.235 -11.936 -6.523 1.00 78.69 84 ASN A CA 1
ATOM 647 C C . ASN A 1 84 ? 7.089 -11.589 -7.735 1.00 78.69 84 ASN A C 1
ATOM 649 O O . ASN A 1 84 ? 8.266 -11.936 -7.775 1.00 78.69 84 ASN A O 1
ATOM 653 N N . ALA A 1 85 ? 6.508 -10.882 -8.706 1.00 78.94 85 ALA A N 1
ATOM 654 C CA . ALA A 1 85 ? 7.219 -10.487 -9.915 1.00 78.94 85 ALA A CA 1
ATOM 655 C C . ALA A 1 85 ? 8.322 -9.445 -9.656 1.00 78.94 85 ALA A C 1
ATOM 657 O O . ALA A 1 85 ? 9.312 -9.414 -10.380 1.00 78.94 85 ALA A O 1
ATOM 658 N N . LEU A 1 86 ? 8.143 -8.568 -8.661 1.00 74.81 86 LEU A N 1
ATOM 659 C CA . LEU A 1 86 ? 9.087 -7.485 -8.361 1.00 74.81 86 LEU A CA 1
ATOM 660 C C . LEU A 1 86 ? 10.196 -7.905 -7.388 1.00 74.81 86 LEU A C 1
ATOM 662 O O . LEU A 1 86 ? 11.338 -7.491 -7.549 1.00 74.81 86 LEU A O 1
ATOM 666 N N . HIS A 1 87 ? 9.854 -8.685 -6.364 1.00 67.06 87 HIS A N 1
ATOM 667 C CA . HIS A 1 87 ? 10.742 -9.092 -5.275 1.00 67.06 87 HIS A CA 1
ATOM 668 C C . HIS A 1 87 ? 10.295 -10.447 -4.705 1.00 67.06 87 HIS A C 1
ATOM 670 O O . HIS A 1 87 ? 9.736 -10.541 -3.601 1.00 67.06 87 HIS A O 1
ATOM 676 N N . GLN A 1 88 ? 10.561 -11.506 -5.473 1.00 61.28 88 GLN A N 1
ATOM 677 C CA . GLN A 1 88 ? 10.296 -12.886 -5.075 1.00 61.28 88 GLN A CA 1
ATOM 678 C C . GLN A 1 88 ? 10.952 -13.192 -3.714 1.00 61.28 88 GLN A C 1
ATOM 680 O O . GLN A 1 88 ? 12.142 -12.957 -3.516 1.00 61.28 88 GLN A O 1
ATOM 685 N N . GLY A 1 89 ? 10.160 -13.696 -2.762 1.00 59.72 89 GLY A N 1
ATOM 686 C CA . GLY A 1 89 ? 10.633 -14.064 -1.418 1.00 59.72 89 GLY A CA 1
ATOM 687 C C . GLY A 1 89 ? 10.702 -12.926 -0.387 1.00 59.72 89 GLY A C 1
ATOM 688 O O . GLY A 1 89 ? 11.202 -13.144 0.713 1.00 59.72 89 GLY A O 1
ATOM 689 N N . SER A 1 90 ? 10.197 -11.725 -0.695 1.00 62.78 90 SER A N 1
ATOM 690 C CA . SER A 1 90 ? 10.084 -10.642 0.297 1.00 62.78 90 SER A CA 1
ATOM 691 C C . SER A 1 90 ? 8.972 -10.890 1.330 1.00 62.78 90 SER A C 1
ATOM 693 O O . SER A 1 90 ? 7.978 -11.557 1.046 1.00 62.78 90 SER A O 1
ATOM 695 N N . SER A 1 91 ? 9.079 -10.294 2.522 1.00 65.00 91 SER A N 1
ATOM 696 C CA . SER A 1 91 ? 8.057 -10.404 3.581 1.00 65.00 91 SER A CA 1
ATOM 697 C C . SER A 1 91 ? 6.665 -9.943 3.124 1.00 65.00 91 SER A C 1
ATOM 699 O O . SER A 1 91 ? 5.656 -10.477 3.575 1.00 65.00 91 SER A O 1
ATOM 701 N N . LEU A 1 92 ? 6.603 -8.981 2.192 1.00 58.47 92 LEU A N 1
ATOM 702 C CA . LEU A 1 92 ? 5.346 -8.491 1.619 1.00 58.47 92 LEU A CA 1
ATOM 703 C C . LEU A 1 92 ? 4.664 -9.537 0.726 1.00 58.47 92 LEU A C 1
ATOM 705 O O . LEU A 1 92 ? 3.440 -9.595 0.705 1.00 58.47 92 LEU A O 1
ATOM 709 N N . HIS A 1 93 ? 5.429 -10.387 0.031 1.00 58.03 93 HIS A N 1
ATOM 710 C CA . HIS A 1 93 ? 4.855 -11.519 -0.700 1.00 58.03 93 HIS A CA 1
ATOM 711 C C . HIS A 1 93 ? 4.150 -12.486 0.267 1.00 58.03 93 HIS A C 1
ATOM 713 O O . HIS A 1 93 ? 3.024 -12.895 0.000 1.00 58.03 93 HIS A O 1
ATOM 719 N N . GLY A 1 94 ? 4.760 -12.790 1.418 1.00 59.12 94 GLY A N 1
ATOM 720 C CA . GLY A 1 94 ? 4.143 -13.648 2.434 1.00 59.12 94 GLY A CA 1
ATOM 721 C C . GLY A 1 94 ? 2.845 -13.077 3.018 1.00 59.12 94 GLY A C 1
ATOM 722 O O . GLY A 1 94 ? 1.881 -13.815 3.176 1.00 59.12 94 GLY A O 1
ATOM 723 N N . ILE A 1 95 ? 2.794 -11.768 3.289 1.00 59.91 95 ILE A N 1
ATOM 724 C CA . ILE A 1 95 ? 1.594 -11.104 3.837 1.00 59.91 95 ILE A CA 1
ATOM 725 C C . ILE A 1 95 ? 0.423 -11.159 2.857 1.00 59.91 95 ILE A C 1
ATOM 727 O O . ILE A 1 95 ? -0.711 -11.361 3.272 1.00 59.91 95 ILE A O 1
ATOM 731 N N . ALA A 1 96 ? 0.685 -10.996 1.564 1.00 59.94 96 ALA A N 1
ATOM 732 C CA . ALA A 1 96 ? -0.381 -10.958 0.575 1.00 59.94 96 ALA A CA 1
ATOM 733 C C . ALA A 1 96 ? -1.068 -12.334 0.366 1.00 59.94 96 ALA A C 1
ATOM 735 O O . ALA A 1 96 ? -2.163 -12.385 -0.187 1.00 59.94 96 ALA A O 1
ATOM 736 N N . LEU A 1 97 ? -0.439 -13.441 0.792 1.00 59.94 97 LEU A N 1
ATOM 737 C CA . LEU A 1 97 ? -0.976 -14.808 0.687 1.00 59.94 97 LEU A CA 1
ATOM 738 C C . LEU A 1 97 ? -1.95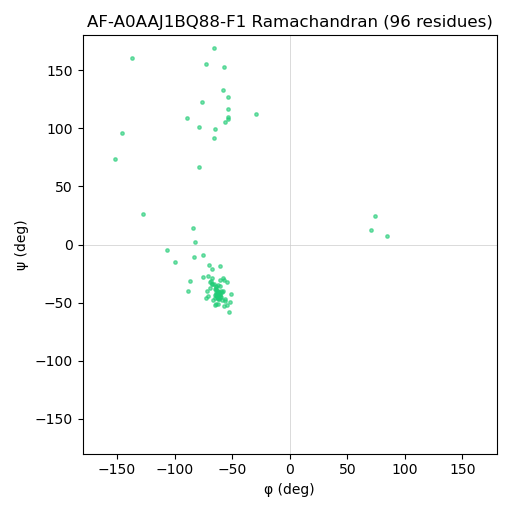5 -15.200 1.812 1.00 59.94 97 LEU A C 1
ATOM 740 O O . LEU A 1 97 ? -2.552 -16.275 1.713 1.00 59.94 97 LEU A O 1
ATOM 744 N N . LEU A 1 98 ? -2.068 -14.390 2.870 1.00 58.41 98 LEU A N 1
ATOM 745 C CA . LEU A 1 98 ? -2.952 -14.618 4.023 1.00 58.41 98 LEU A CA 1
ATOM 746 C C . LEU A 1 98 ? -4.397 -14.205 3.714 1.00 58.41 98 LEU A C 1
ATOM 748 O O . LEU A 1 98 ? -5.304 -14.941 4.162 1.00 58.41 98 LEU A O 1
#

Nearest PDB structures (foldseek):
  3zfw-assembly2_B  TM=7.164E-01  e=7.838E-01  Mus musculus
  3zfw-assembly1_A  TM=7.156E-01  e=7.838E-01  Mus musculus
  3nf1-assembly1_A  TM=6.680E-01  e=1.141E+00  Homo sapiens
  4fsc-assembly1_A  TM=6.171E-01  e=6.013E+00  Bacillus thuringiensis Bt407

Sequence (98 aa):
MSDGLSGTETTPLKRDMRTLQQMLLDGQTSPAIELSGSLLMRSRSKDERDPFSEARIRMERALMGAVEPSIVGAELRWCVDRLNALHQGSSLHGIALL